Protein AF-A0A7V1I480-F1 (afdb_monomer_lite)

Structure (mmCIF, N/CA/C/O backbone):
data_AF-A0A7V1I480-F1
#
_entry.id   AF-A0A7V1I480-F1
#
loop_
_atom_site.group_PDB
_atom_site.id
_atom_site.type_symbol
_atom_site.label_atom_id
_atom_site.label_alt_id
_atom_site.label_comp_id
_atom_site.label_asym_id
_atom_site.label_entity_id
_atom_site.label_seq_id
_atom_site.pdbx_PDB_ins_code
_atom_site.Cartn_x
_atom_site.Cartn_y
_atom_site.Cartn_z
_atom_site.occupancy
_atom_site.B_iso_or_equiv
_atom_site.auth_seq_id
_atom_site.auth_comp_id
_atom_site.auth_asym_id
_atom_site.auth_atom_id
_atom_site.pdbx_PDB_model_num
ATOM 1 N N . MET A 1 1 ? -5.844 13.264 -2.540 1.00 69.44 1 MET A N 1
ATOM 2 C CA . MET A 1 1 ? -4.377 13.495 -2.643 1.00 69.44 1 MET A CA 1
ATOM 3 C C . MET A 1 1 ? -3.565 12.202 -2.578 1.00 69.44 1 MET A C 1
ATOM 5 O O . MET A 1 1 ? -2.683 12.022 -3.406 1.00 69.44 1 MET A O 1
ATOM 9 N N . ILE A 1 2 ? -3.905 11.280 -1.673 1.00 78.19 2 ILE A N 1
ATOM 10 C CA . ILE A 1 2 ? -3.193 10.004 -1.460 1.00 78.19 2 ILE A CA 1
ATOM 11 C C . ILE A 1 2 ? -3.041 9.162 -2.743 1.00 78.19 2 ILE A C 1
ATOM 13 O O . ILE A 1 2 ? -1.945 8.704 -3.033 1.00 78.19 2 ILE A O 1
ATOM 17 N N . SER A 1 3 ? -4.092 9.052 -3.566 1.00 80.62 3 SER A N 1
ATOM 18 C CA . SER A 1 3 ? -4.059 8.248 -4.802 1.00 80.62 3 SER A CA 1
ATOM 19 C C . SER A 1 3 ? -3.019 8.727 -5.839 1.00 80.62 3 SER A C 1
ATOM 21 O O . SER A 1 3 ? -2.361 7.920 -6.497 1.00 80.62 3 SER A O 1
ATOM 23 N N . LYS A 1 4 ? -2.793 10.047 -5.937 1.00 86.62 4 LYS A N 1
ATOM 24 C CA . LYS A 1 4 ? -1.778 10.620 -6.841 1.00 86.62 4 LYS A CA 1
ATOM 25 C C . LYS A 1 4 ? -0.362 10.286 -6.372 1.00 86.62 4 LYS A C 1
ATOM 27 O O . LYS A 1 4 ? 0.493 9.974 -7.191 1.00 86.62 4 LYS A O 1
ATOM 32 N N . LEU A 1 5 ? -0.135 10.321 -5.058 1.00 89.69 5 LEU A N 1
ATOM 33 C CA . LEU A 1 5 ? 1.148 9.952 -4.466 1.00 89.69 5 LEU A CA 1
ATOM 34 C C . LEU A 1 5 ? 1.450 8.469 -4.703 1.00 89.69 5 LEU A C 1
ATOM 36 O O . LEU A 1 5 ? 2.534 8.140 -5.175 1.00 89.69 5 LEU A O 1
ATOM 40 N N . THR A 1 6 ? 0.475 7.584 -4.469 1.00 88.56 6 THR A N 1
ATOM 41 C CA . THR A 1 6 ? 0.646 6.147 -4.739 1.00 88.56 6 THR A CA 1
ATOM 42 C C . THR A 1 6 ? 0.926 5.860 -6.210 1.00 88.56 6 THR A C 1
ATOM 44 O O . THR A 1 6 ? 1.750 4.998 -6.502 1.00 88.56 6 THR A O 1
ATOM 47 N N . LEU A 1 7 ? 0.315 6.603 -7.140 1.00 90.44 7 LEU A N 1
ATOM 48 C CA . LEU A 1 7 ? 0.597 6.458 -8.569 1.00 90.44 7 LEU A CA 1
ATOM 49 C C . LEU A 1 7 ? 2.048 6.834 -8.910 1.00 90.44 7 LEU A C 1
ATOM 51 O O . LEU A 1 7 ? 2.720 6.087 -9.617 1.00 90.44 7 LEU A O 1
ATOM 55 N N . ILE A 1 8 ? 2.550 7.955 -8.380 1.00 92.19 8 ILE A N 1
ATOM 56 C CA . ILE A 1 8 ? 3.944 8.383 -8.588 1.00 92.19 8 ILE A CA 1
ATOM 57 C C . ILE A 1 8 ? 4.915 7.335 -8.028 1.00 92.19 8 ILE A C 1
ATOM 59 O O . ILE A 1 8 ? 5.878 6.968 -8.702 1.00 92.19 8 ILE A O 1
ATOM 63 N N . CYS A 1 9 ? 4.637 6.802 -6.834 1.00 93.06 9 CYS A N 1
ATOM 64 C CA . CYS A 1 9 ? 5.444 5.738 -6.240 1.00 93.06 9 CYS A CA 1
ATOM 65 C C . CYS A 1 9 ? 5.450 4.467 -7.099 1.00 93.06 9 CYS A C 1
ATOM 67 O O . CYS A 1 9 ? 6.516 3.905 -7.330 1.00 93.06 9 CYS A O 1
ATOM 69 N N . LEU A 1 10 ? 4.292 4.030 -7.605 1.00 90.38 10 LEU A N 1
ATOM 70 C CA . LEU A 1 10 ? 4.185 2.846 -8.465 1.00 90.38 10 LEU A CA 1
ATOM 71 C C . LEU A 1 10 ? 4.974 2.996 -9.766 1.00 90.38 10 LEU A C 1
ATOM 73 O O . LEU A 1 10 ? 5.674 2.072 -10.169 1.00 90.38 10 LEU A O 1
ATOM 77 N N . ILE A 1 11 ? 4.903 4.169 -10.394 1.00 91.81 11 ILE A N 1
ATOM 78 C CA . ILE A 1 11 ? 5.672 4.467 -11.606 1.00 91.81 11 ILE A CA 1
ATOM 79 C C . ILE A 1 11 ? 7.177 4.437 -11.296 1.00 91.81 11 ILE A C 1
ATOM 81 O O . ILE A 1 11 ? 7.934 3.791 -12.017 1.00 91.81 11 ILE A O 1
ATOM 85 N N . GLY A 1 12 ? 7.611 5.063 -10.195 1.00 92.94 12 GLY A N 1
ATOM 86 C CA . GLY A 1 12 ? 9.011 5.035 -9.756 1.00 92.94 12 GLY A CA 1
ATOM 87 C C . GLY A 1 12 ? 9.520 3.620 -9.464 1.00 92.94 12 GLY A C 1
ATOM 88 O O . GLY A 1 12 ? 10.594 3.241 -9.928 1.00 92.94 12 GLY A O 1
ATOM 89 N N . LEU A 1 13 ? 8.722 2.802 -8.772 1.00 90.94 13 LEU A N 1
ATOM 90 C CA . LEU A 1 13 ? 9.036 1.394 -8.509 1.00 90.94 13 LEU A CA 1
ATOM 91 C C . LEU A 1 13 ? 9.078 0.556 -9.791 1.00 90.94 13 LEU A C 1
ATOM 93 O O . LEU A 1 13 ? 9.876 -0.374 -9.871 1.00 90.94 13 LEU A O 1
ATOM 97 N N . GLY A 1 14 ? 8.273 0.892 -10.801 1.00 90.88 14 GLY A N 1
ATOM 98 C CA . GLY A 1 14 ? 8.339 0.265 -12.123 1.00 90.88 14 GLY A CA 1
ATOM 99 C C . GLY A 1 14 ? 9.651 0.538 -12.851 1.00 90.88 14 GLY A C 1
ATOM 100 O O . GLY A 1 14 ? 10.169 -0.360 -13.508 1.00 90.88 14 GLY A O 1
ATOM 101 N N . PHE A 1 15 ? 10.218 1.738 -12.698 1.00 90.50 15 PHE A N 1
ATOM 102 C CA . PHE A 1 15 ? 11.525 2.075 -13.271 1.00 90.50 15 PHE A CA 1
ATOM 103 C C . PHE A 1 15 ? 12.708 1.517 -12.469 1.00 90.50 15 PHE A C 1
ATOM 105 O O . PHE A 1 15 ? 13.717 1.149 -13.062 1.00 90.50 15 PHE A O 1
ATOM 112 N N . MET A 1 16 ? 12.611 1.474 -11.136 1.00 89.88 16 MET A N 1
ATOM 113 C CA . MET A 1 16 ? 13.714 1.048 -10.258 1.00 89.88 16 MET A CA 1
ATOM 114 C C . MET A 1 16 ? 13.718 -0.453 -9.946 1.00 89.88 16 MET A C 1
ATOM 116 O O . MET A 1 16 ? 14.735 -0.981 -9.505 1.00 89.88 16 MET A O 1
ATOM 120 N N . GLY A 1 17 ? 12.585 -1.130 -10.113 1.00 85.88 17 GLY A N 1
ATOM 121 C CA . GLY A 1 17 ? 12.391 -2.513 -9.698 1.00 85.88 17 GLY A CA 1
ATOM 122 C C . GLY A 1 17 ? 11.724 -3.353 -10.778 1.00 85.88 17 GLY A C 1
ATOM 123 O O . GLY A 1 17 ? 12.195 -3.457 -11.905 1.00 85.88 17 GLY A O 1
ATOM 124 N N . TRP A 1 18 ? 10.633 -4.019 -10.411 1.00 87.50 18 TRP A N 1
ATOM 125 C CA . TRP A 1 18 ? 9.939 -4.955 -11.287 1.00 87.50 18 TRP A CA 1
ATOM 126 C C . TRP A 1 18 ? 8.946 -4.247 -12.215 1.00 87.50 18 TRP A C 1
ATOM 128 O O . TRP A 1 18 ? 8.032 -3.565 -11.757 1.00 87.50 18 TRP A O 1
ATOM 138 N N . TYR A 1 19 ? 9.036 -4.496 -13.523 1.00 87.31 19 TYR A N 1
ATOM 139 C CA . TYR A 1 19 ? 8.113 -3.926 -14.516 1.00 87.31 19 TYR A CA 1
ATOM 140 C C . TYR A 1 19 ? 6.622 -4.206 -14.237 1.00 87.31 19 TYR A C 1
ATOM 142 O O . TYR A 1 19 ? 5.763 -3.457 -14.702 1.00 87.31 19 TYR A O 1
ATOM 150 N N . GLY A 1 20 ? 6.290 -5.226 -13.435 1.00 88.38 20 GLY A N 1
ATOM 151 C CA . GLY A 1 20 ? 4.917 -5.485 -12.987 1.00 88.38 20 GLY A CA 1
ATOM 152 C C . GLY A 1 20 ? 4.266 -4.309 -12.246 1.00 88.38 20 GLY A C 1
ATOM 153 O O . GLY A 1 20 ? 3.044 -4.176 -12.278 1.00 88.38 20 GLY A O 1
ATOM 154 N N . TRP A 1 21 ? 5.042 -3.392 -11.657 1.00 90.31 21 TRP A N 1
ATOM 155 C CA . TRP A 1 21 ? 4.507 -2.180 -11.023 1.00 90.31 21 TRP A CA 1
ATOM 156 C C . TRP A 1 21 ? 3.758 -1.254 -11.995 1.00 90.31 21 TRP A C 1
ATOM 158 O O . TRP A 1 21 ? 2.803 -0.591 -11.585 1.00 90.31 21 TRP A O 1
ATOM 168 N N . PHE A 1 22 ? 4.099 -1.264 -13.289 1.00 90.62 22 PHE A N 1
ATOM 169 C CA . PHE A 1 22 ? 3.357 -0.504 -14.300 1.00 90.62 22 PHE A CA 1
ATOM 170 C C . PHE A 1 22 ? 1.937 -1.040 -14.515 1.00 90.62 22 PHE A C 1
ATOM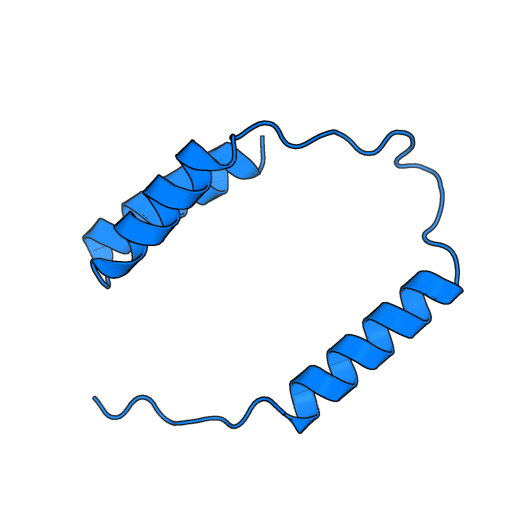 172 O O . PHE A 1 22 ? 1.019 -0.250 -14.726 1.00 90.62 22 PHE A O 1
ATOM 179 N N . VAL A 1 23 ? 1.726 -2.356 -14.398 1.00 93.69 23 VAL A N 1
ATOM 180 C CA . VAL A 1 23 ? 0.386 -2.965 -14.499 1.00 93.69 23 VAL A CA 1
ATOM 181 C C . VAL A 1 23 ? -0.519 -2.415 -13.399 1.00 93.69 23 VAL A C 1
ATOM 183 O O . VAL A 1 23 ? -1.643 -1.986 -13.658 1.00 93.69 23 VAL A O 1
ATOM 186 N N . TRP A 1 24 ? 0.001 -2.347 -12.174 1.00 90.88 24 TRP A N 1
ATOM 187 C CA . TRP A 1 24 ? -0.712 -1.782 -11.033 1.00 90.88 24 TRP A CA 1
ATOM 188 C C . TRP A 1 24 ? -0.953 -0.275 -11.177 1.00 90.88 24 TRP A C 1
ATOM 190 O O . TRP A 1 24 ? -2.034 0.196 -10.832 1.00 90.88 24 TRP A O 1
ATOM 200 N N . ALA A 1 25 ? 0.003 0.477 -11.735 1.00 91.75 25 ALA A N 1
ATOM 201 C CA . ALA A 1 25 ? -0.172 1.901 -12.031 1.00 91.75 25 ALA A CA 1
ATOM 202 C C . ALA A 1 25 ? -1.325 2.143 -13.024 1.00 91.75 25 ALA A C 1
ATOM 204 O O . ALA A 1 25 ? -2.174 3.004 -12.786 1.00 91.75 25 ALA A O 1
ATOM 205 N N . VAL A 1 26 ? -1.395 1.351 -14.100 1.00 93.75 26 VAL A N 1
ATOM 206 C CA . VAL A 1 26 ? -2.478 1.420 -15.096 1.00 93.75 26 VAL A CA 1
ATOM 207 C C . VAL A 1 26 ? -3.828 1.066 -14.472 1.00 93.75 26 VAL A C 1
ATOM 209 O O . VAL A 1 26 ? -4.805 1.785 -14.685 1.00 93.75 26 VAL A O 1
ATOM 212 N N . LEU A 1 27 ? -3.887 0.011 -13.654 1.00 91.62 27 LEU A N 1
ATOM 213 C CA . LEU A 1 27 ? -5.107 -0.365 -12.932 1.00 91.62 27 LEU A CA 1
ATOM 214 C C . LEU A 1 27 ? -5.609 0.761 -12.018 1.00 91.62 27 LEU A C 1
ATOM 216 O O . LEU A 1 27 ? -6.809 1.021 -11.975 1.00 91.62 27 LEU A O 1
ATOM 220 N N . LEU A 1 28 ? -4.705 1.459 -11.326 1.00 89.56 28 LEU A N 1
ATOM 221 C CA . LEU A 1 28 ? -5.053 2.586 -10.455 1.00 89.56 28 LEU A CA 1
ATOM 222 C C . LEU A 1 28 ? -5.637 3.770 -11.234 1.00 89.56 28 LEU A C 1
ATOM 224 O O . LEU A 1 28 ? -6.583 4.407 -10.773 1.00 89.56 28 LEU A O 1
ATOM 228 N N . ILE A 1 29 ? -5.102 4.049 -12.425 1.00 89.19 29 ILE A N 1
ATOM 229 C CA . ILE A 1 29 ? -5.655 5.071 -13.323 1.00 89.19 29 ILE A CA 1
ATOM 230 C C . ILE A 1 29 ? -7.061 4.663 -13.779 1.00 89.19 29 ILE A C 1
ATOM 232 O O . ILE A 1 29 ? -7.964 5.499 -13.772 1.00 89.19 29 ILE A O 1
ATOM 236 N N . PHE A 1 30 ? -7.259 3.386 -14.121 1.00 91.88 30 PHE A N 1
ATOM 237 C CA . PHE A 1 30 ? -8.549 2.864 -14.576 1.00 91.88 30 PHE A CA 1
ATOM 238 C C . PHE A 1 30 ? -9.629 2.884 -13.482 1.00 91.88 30 PHE A C 1
ATOM 240 O O . PHE A 1 30 ? -10.767 3.253 -13.756 1.00 91.88 30 PHE A O 1
ATOM 247 N N . LEU A 1 31 ? -9.281 2.542 -12.236 1.00 88.06 31 LEU A N 1
ATOM 248 C CA . LEU A 1 31 ? -10.204 2.597 -11.090 1.00 88.06 31 LEU A CA 1
ATOM 249 C C . LEU A 1 31 ? -10.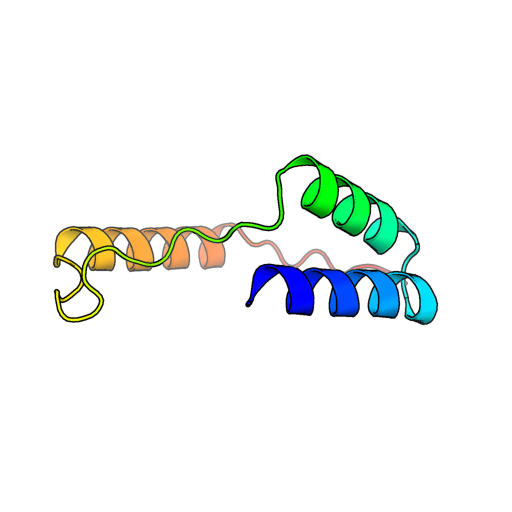563 4.030 -10.659 1.00 88.06 31 LEU A C 1
ATOM 251 O O . LEU A 1 31 ? -11.544 4.231 -9.944 1.00 88.06 31 LEU A O 1
ATOM 255 N N . GLY A 1 32 ? -9.787 5.019 -11.103 1.00 84.38 32 GLY A N 1
ATOM 256 C CA . GLY A 1 32 ? -9.968 6.421 -10.765 1.00 84.38 32 GLY A CA 1
ATOM 257 C 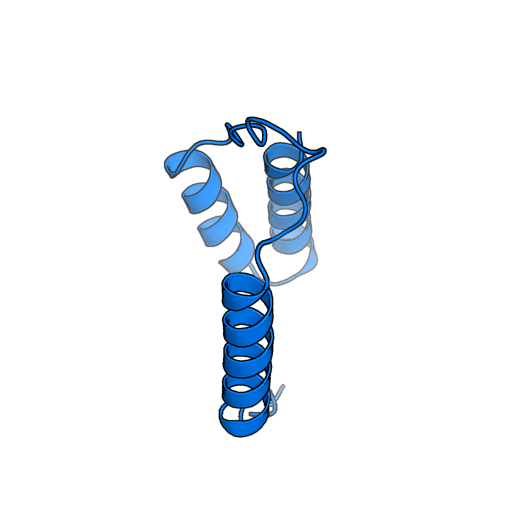C . GLY A 1 32 ? -9.144 6.858 -9.553 1.00 84.38 32 GLY A C 1
ATOM 258 O O . GLY A 1 32 ? -8.971 6.147 -8.566 1.00 84.38 32 GLY A O 1
ATOM 259 N N . LEU A 1 33 ? -8.642 8.094 -9.621 1.00 79.38 33 LEU A N 1
ATOM 260 C CA . LEU A 1 33 ? -7.756 8.676 -8.603 1.00 79.38 33 LEU A CA 1
ATOM 261 C C . LEU A 1 33 ? -8.502 9.512 -7.547 1.00 79.38 33 LEU A C 1
ATOM 263 O O . LEU A 1 33 ? -7.880 10.194 -6.722 1.00 79.38 33 LEU A O 1
ATOM 267 N N . HIS A 1 34 ? -9.835 9.516 -7.595 1.00 77.88 34 HIS A N 1
ATOM 268 C CA . HIS A 1 34 ? -10.660 10.274 -6.666 1.00 77.88 34 HIS A CA 1
ATOM 269 C C . HIS A 1 34 ? -10.843 9.465 -5.383 1.00 77.88 34 HIS A C 1
ATOM 271 O O . HIS A 1 34 ? -11.605 8.506 -5.343 1.00 77.88 34 HIS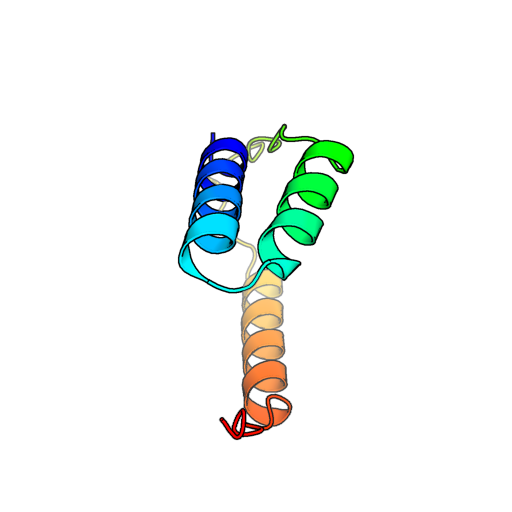 A O 1
ATOM 277 N N . HIS A 1 35 ? -10.128 9.854 -4.329 1.00 72.75 35 HIS A N 1
ATOM 278 C CA . HIS A 1 35 ? -10.368 9.304 -3.002 1.00 72.75 35 HIS A CA 1
ATOM 279 C C . HIS A 1 35 ? -11.542 10.071 -2.385 1.00 72.75 35 HIS A C 1
ATOM 281 O O . HIS A 1 35 ? -11.365 11.262 -2.121 1.00 72.75 35 HIS A O 1
ATOM 287 N N . PRO A 1 36 ? -12.709 9.443 -2.153 1.00 70.94 36 PRO A N 1
ATOM 288 C CA . PRO A 1 36 ? -13.790 10.101 -1.434 1.00 70.94 36 PRO A CA 1
ATOM 289 C C . PRO A 1 36 ? -13.305 10.419 -0.020 1.00 70.94 36 PRO A C 1
ATOM 291 O O . PRO A 1 36 ? -12.722 9.563 0.655 1.00 70.94 36 PRO A O 1
ATOM 294 N N . GLU A 1 37 ? -13.470 11.668 0.394 1.00 70.81 37 GLU A N 1
ATOM 295 C CA . GLU A 1 37 ? -13.098 12.098 1.736 1.00 70.81 37 GLU A CA 1
ATOM 296 C C . GLU A 1 37 ? -14.073 11.487 2.756 1.00 70.81 37 GLU A C 1
ATOM 298 O O . GLU A 1 37 ? -15.266 11.349 2.461 1.00 70.81 37 GLU A O 1
ATOM 303 N N . PRO A 1 38 ? -13.600 11.065 3.944 1.00 75.00 38 PRO A N 1
ATOM 304 C CA . PRO A 1 38 ? -14.492 10.612 5.004 1.00 75.00 38 PRO A CA 1
ATOM 305 C C . PRO A 1 38 ? -15.516 11.702 5.346 1.00 75.00 38 PRO A C 1
ATOM 307 O O . PRO A 1 38 ? -15.134 12.832 5.627 1.00 75.00 38 PRO A O 1
ATOM 310 N N . ILE A 1 39 ? -16.806 11.346 5.345 1.00 72.50 39 ILE A N 1
ATOM 311 C CA . ILE A 1 39 ? -17.931 12.277 5.569 1.00 72.50 39 ILE A CA 1
ATOM 312 C C . ILE A 1 39 ? -17.819 12.997 6.920 1.00 72.50 39 ILE A C 1
ATOM 314 O O . ILE A 1 39 ? -18.179 14.164 7.024 1.00 72.50 39 ILE A O 1
ATOM 318 N N . ASP A 1 40 ? -17.303 12.313 7.942 1.00 77.88 40 ASP A N 1
ATOM 319 C CA . ASP A 1 40 ? -16.995 12.923 9.230 1.00 77.88 40 ASP A CA 1
ATOM 320 C C . ASP A 1 40 ? -15.744 12.266 9.844 1.00 77.88 40 ASP A C 1
ATOM 322 O O . ASP A 1 40 ? -15.810 11.128 10.324 1.00 77.88 40 ASP A O 1
ATOM 326 N N . PRO A 1 41 ? -14.582 12.940 9.812 1.00 71.81 41 PRO A N 1
ATOM 327 C CA . PRO A 1 41 ? -13.347 12.425 10.394 1.00 71.81 41 PRO A CA 1
ATOM 328 C C . PRO A 1 41 ? -13.336 12.455 11.931 1.00 71.81 41 PRO A C 1
ATOM 330 O O . PRO A 1 41 ? -12.416 11.899 12.531 1.00 71.81 41 PRO A O 1
ATOM 333 N N . THR A 1 42 ? -14.322 13.085 12.581 1.00 75.75 42 THR A N 1
ATOM 334 C CA . THR A 1 42 ? -14.390 13.190 14.049 1.00 75.75 42 THR A CA 1
ATOM 335 C C . THR A 1 42 ? -15.116 12.016 14.703 1.00 75.75 42 THR A C 1
ATOM 337 O O . THR A 1 42 ? -14.926 11.765 15.897 1.00 75.75 42 THR A O 1
ATOM 340 N N . LEU A 1 43 ? -15.904 11.248 13.939 1.00 78.06 43 LEU A N 1
ATOM 341 C CA . LEU A 1 43 ? -16.568 10.062 14.468 1.00 78.06 43 LEU A CA 1
ATOM 342 C C . LEU A 1 43 ? -15.552 8.941 14.743 1.00 78.06 43 LEU A C 1
ATOM 344 O O . LEU A 1 43 ? -14.878 8.469 13.822 1.00 78.06 43 LEU A O 1
ATOM 348 N N . PRO A 1 44 ? -15.477 8.431 15.987 1.00 77.12 44 PRO A N 1
ATOM 349 C CA . PRO A 1 44 ? -14.608 7.309 16.294 1.00 77.12 44 PRO A CA 1
ATOM 350 C C . PRO A 1 44 ? -15.074 6.052 15.550 1.00 77.12 44 PRO A C 1
ATOM 352 O O . PRO A 1 44 ? -16.272 5.779 15.425 1.00 77.12 44 PRO A O 1
ATOM 355 N N . LEU A 1 45 ? -14.119 5.236 15.091 1.00 78.62 45 LEU A N 1
ATOM 356 C CA . LEU A 1 45 ? -14.425 3.924 14.523 1.00 78.62 45 LEU A CA 1
ATOM 357 C C . LEU A 1 45 ? -15.226 3.099 15.541 1.00 78.62 45 LEU A C 1
ATOM 359 O O . LEU A 1 45 ? -14.761 2.817 16.645 1.00 78.62 45 LEU A O 1
ATOM 363 N N . GLY A 1 46 ? -16.433 2.674 15.158 1.00 83.81 46 GLY A N 1
ATOM 364 C CA . GLY A 1 46 ? -17.270 1.839 16.016 1.00 83.81 46 GLY A CA 1
ATOM 365 C C . GLY A 1 46 ? -16.539 0.566 16.463 1.00 83.81 46 GLY A C 1
ATOM 366 O O . GLY A 1 46 ? -15.852 -0.079 15.668 1.00 83.81 46 GLY A O 1
ATOM 367 N N . LYS A 1 47 ? -16.728 0.161 17.727 1.00 84.31 47 LYS A N 1
ATOM 368 C CA . LYS A 1 47 ? -16.033 -0.983 18.360 1.00 84.31 47 LYS A CA 1
ATOM 369 C C . LYS A 1 47 ? -16.114 -2.288 17.547 1.00 84.31 47 LYS A C 1
ATOM 371 O O . LYS A 1 47 ? -15.197 -3.099 17.604 1.00 84.31 47 LYS A O 1
ATOM 376 N N . GLY A 1 48 ? -17.185 -2.493 16.773 1.00 88.00 48 GLY A N 1
ATOM 377 C CA . GLY A 1 48 ? -17.323 -3.643 15.870 1.00 88.00 48 GLY A CA 1
ATOM 378 C C . GLY A 1 48 ? -16.311 -3.647 14.717 1.00 88.00 48 GLY A C 1
ATOM 379 O O . GLY A 1 48 ? -15.730 -4.687 14.423 1.00 88.00 48 GLY A O 1
ATOM 380 N N . ARG A 1 49 ? -16.026 -2.483 14.118 1.00 87.44 49 ARG A N 1
ATOM 381 C CA . ARG A 1 49 ? -15.038 -2.350 13.031 1.00 87.44 49 ARG A CA 1
ATOM 382 C C . ARG A 1 49 ? -13.620 -2.611 13.532 1.00 87.44 49 ARG A C 1
ATOM 384 O O . ARG A 1 49 ? -12.841 -3.257 12.843 1.00 87.44 49 ARG A O 1
ATOM 391 N N . VAL A 1 50 ? -13.321 -2.184 14.759 1.00 89.31 50 VAL A N 1
ATOM 392 C CA . VAL A 1 50 ? -12.036 -2.465 15.415 1.00 89.31 50 VAL A CA 1
ATOM 393 C C . VAL A 1 50 ? -11.845 -3.971 15.618 1.00 89.31 50 VAL A C 1
ATOM 395 O O . VAL A 1 50 ? -10.799 -4.505 15.264 1.00 89.31 50 VAL A O 1
ATOM 398 N N . LYS A 1 51 ? -12.871 -4.682 16.107 1.00 93.31 51 LYS A N 1
ATOM 399 C CA . LYS A 1 51 ? -12.819 -6.147 16.263 1.00 93.31 51 LYS A CA 1
ATOM 400 C C . LYS A 1 51 ? -12.596 -6.867 14.932 1.00 93.31 51 LYS A C 1
ATOM 402 O O . LYS A 1 51 ? -11.791 -7.790 14.880 1.00 93.31 51 LYS A O 1
ATOM 407 N N . LEU A 1 52 ? -13.270 -6.430 13.866 1.00 93.62 52 LEU A N 1
ATOM 408 C CA . LEU A 1 52 ? -13.066 -6.982 12.522 1.00 93.62 52 LEU A CA 1
ATOM 409 C C . LEU A 1 52 ? -11.640 -6.741 12.015 1.00 93.62 52 LEU A C 1
ATOM 411 O O . LEU A 1 52 ? -11.039 -7.655 11.462 1.00 93.62 52 LEU A O 1
ATOM 415 N N . GLY A 1 53 ? -11.077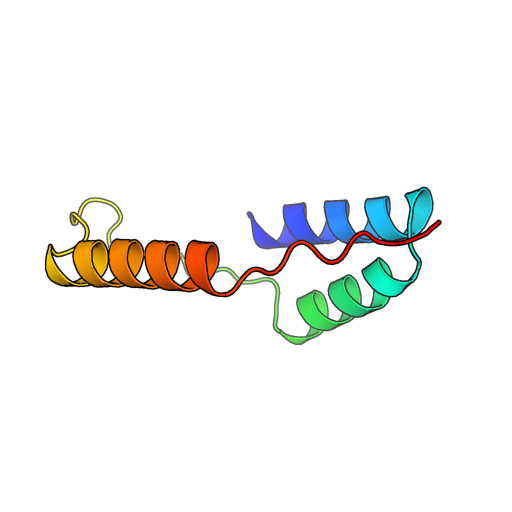 -5.552 12.250 1.00 92.50 53 GLY A N 1
ATOM 416 C CA . GLY A 1 53 ? -9.685 -5.252 11.906 1.00 92.50 53 GLY A CA 1
ATOM 417 C C . GLY A 1 53 ? -8.689 -6.154 12.641 1.00 92.50 53 GLY A C 1
ATOM 418 O O . GLY A 1 53 ? -7.775 -6.691 12.021 1.00 92.50 53 GLY A O 1
ATOM 419 N N . ILE A 1 54 ? -8.906 -6.392 13.938 1.00 94.75 54 ILE A N 1
ATOM 420 C CA . ILE A 1 54 ? -8.078 -7.313 14.735 1.00 94.75 54 ILE A CA 1
ATOM 421 C C . ILE A 1 54 ? -8.206 -8.752 14.217 1.00 94.75 54 ILE A C 1
ATOM 423 O O . ILE A 1 54 ? -7.200 -9.445 14.079 1.00 94.75 54 ILE A O 1
ATOM 427 N N . LEU A 1 55 ? -9.420 -9.201 13.887 1.00 95.69 55 LEU A N 1
ATOM 428 C CA . LEU A 1 55 ? -9.645 -10.531 13.318 1.00 95.69 55 LEU A CA 1
ATOM 429 C C . LEU A 1 55 ? -8.936 -10.695 11.967 1.00 95.69 55 LEU A C 1
ATOM 431 O O . LEU A 1 55 ? -8.276 -11.705 11.743 1.00 95.69 55 LEU A O 1
ATOM 435 N N . ALA A 1 56 ? -9.032 -9.697 11.087 1.00 94.19 56 ALA A N 1
ATOM 436 C CA . ALA A 1 56 ? -8.346 -9.705 9.799 1.00 94.19 56 ALA A CA 1
ATOM 437 C C . ALA A 1 56 ? -6.819 -9.760 9.968 1.00 94.19 56 ALA A C 1
ATOM 439 O O . ALA A 1 56 ? -6.159 -10.532 9.275 1.00 94.19 56 ALA A O 1
ATOM 440 N N . LEU A 1 57 ? -6.264 -9.007 10.927 1.00 93.00 57 LEU A N 1
ATOM 441 C CA . LEU A 1 57 ? -4.839 -9.058 11.262 1.00 93.00 57 LEU A CA 1
ATOM 442 C C . LEU A 1 57 ? -4.425 -10.457 11.738 1.00 93.00 57 LEU A C 1
ATOM 444 O O . LEU A 1 57 ? -3.393 -10.973 11.318 1.00 93.00 57 LEU A O 1
ATOM 448 N N . PHE A 1 58 ? -5.244 -11.088 12.579 1.00 95.44 58 PHE A N 1
ATOM 449 C CA . PHE A 1 58 ? -4.984 -12.437 13.072 1.00 95.44 58 PHE A CA 1
ATOM 450 C C . PHE A 1 58 ? -4.990 -13.471 11.938 1.00 95.44 58 PHE A C 1
ATOM 452 O O . PHE A 1 58 ? -4.064 -14.272 11.831 1.00 95.44 58 PHE A O 1
ATOM 459 N N . ILE A 1 59 ? -5.985 -13.410 11.046 1.00 93.81 59 ILE A N 1
ATOM 460 C CA . ILE A 1 59 ? -6.055 -14.272 9.857 1.00 93.81 59 ILE A CA 1
ATOM 461 C C . ILE A 1 59 ? -4.826 -14.060 8.974 1.00 93.81 59 ILE A C 1
ATOM 463 O O . ILE A 1 59 ? -4.217 -15.038 8.547 1.00 93.81 59 ILE A O 1
ATOM 467 N N . PHE A 1 60 ? -4.436 -12.809 8.723 1.00 90.75 60 PHE A N 1
ATOM 468 C CA . PHE A 1 60 ? -3.249 -12.498 7.935 1.00 90.75 60 PHE A CA 1
ATOM 469 C C . PHE A 1 60 ? -2.002 -13.141 8.544 1.00 90.75 60 PHE A C 1
ATOM 471 O O . PHE A 1 60 ? -1.318 -13.878 7.852 1.00 90.75 60 PHE A O 1
ATOM 478 N N . ILE A 1 61 ? -1.747 -12.966 9.842 1.00 90.69 61 ILE A N 1
ATOM 479 C CA . ILE A 1 61 ? -0.570 -13.557 10.502 1.00 90.69 61 ILE A CA 1
ATOM 480 C C . ILE A 1 61 ? -0.568 -15.088 10.398 1.00 90.69 61 ILE A C 1
ATOM 482 O O . ILE A 1 61 ? 0.482 -15.686 10.180 1.00 90.69 61 ILE A O 1
ATOM 486 N N . LEU A 1 62 ? -1.732 -15.727 10.543 1.00 89.38 62 LEU A N 1
ATOM 487 C CA . LEU A 1 62 ? -1.840 -17.186 10.481 1.00 89.38 62 LEU A CA 1
ATOM 488 C C . LEU A 1 62 ? -1.709 -17.752 9.065 1.00 89.38 62 LEU A C 1
ATOM 490 O O . LEU A 1 62 ? -1.250 -18.879 8.899 1.00 89.38 62 LEU A O 1
ATOM 494 N N . THR A 1 63 ? -2.159 -17.010 8.056 1.00 88.19 63 THR A N 1
ATOM 495 C CA . THR A 1 63 ? -2.243 -17.501 6.670 1.00 88.19 63 THR A CA 1
ATOM 496 C C . THR A 1 63 ? -1.117 -16.994 5.784 1.00 88.19 63 THR A C 1
ATOM 498 O O . THR A 1 63 ? -0.856 -17.581 4.733 1.00 88.19 63 THR A O 1
ATOM 501 N N . PHE A 1 64 ? -0.428 -15.929 6.190 1.00 83.00 64 PHE A N 1
ATOM 502 C CA . PHE A 1 64 ? 0.698 -15.381 5.457 1.00 83.00 64 PHE A CA 1
ATOM 503 C C . PHE A 1 64 ? 1.911 -16.296 5.628 1.00 83.00 64 PHE A C 1
ATOM 505 O O . PHE A 1 64 ? 2.730 -16.145 6.533 1.00 83.00 64 PHE A O 1
ATOM 512 N N . ILE A 1 65 ? 2.005 -17.285 4.743 1.00 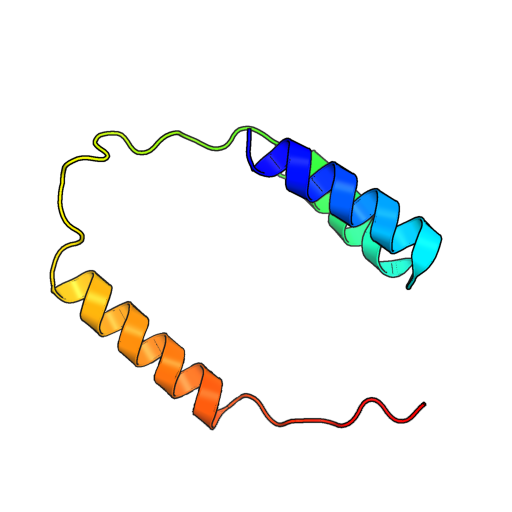73.00 65 ILE A N 1
ATOM 513 C CA . ILE A 1 65 ? 3.158 -18.170 4.638 1.00 73.00 65 ILE A CA 1
ATOM 514 C C . ILE A 1 65 ? 4.314 -17.342 4.065 1.00 73.00 65 ILE A C 1
ATOM 516 O O . ILE A 1 65 ? 4.184 -16.826 2.950 1.00 73.00 65 ILE A O 1
ATOM 520 N N . PRO A 1 66 ? 5.453 -17.217 4.769 1.00 64.94 66 PRO A N 1
ATOM 521 C CA . PRO A 1 66 ? 6.631 -16.577 4.213 1.00 64.94 66 PRO A CA 1
ATOM 522 C C . PRO A 1 66 ? 7.221 -17.521 3.164 1.00 64.94 66 PRO A C 1
ATOM 524 O O . PRO A 1 66 ? 8.078 -18.350 3.461 1.00 64.94 66 PRO A O 1
ATOM 527 N N . VAL A 1 67 ? 6.730 -17.446 1.928 1.00 63.06 67 VAL A N 1
ATOM 528 C CA . VAL A 1 67 ? 7.407 -18.081 0.798 1.00 63.06 67 VAL A CA 1
ATOM 529 C C . VAL A 1 67 ? 8.637 -17.225 0.513 1.00 63.06 67 VAL A C 1
ATOM 531 O O . VAL A 1 67 ? 8.486 -16.053 0.158 1.00 63.06 67 VAL A O 1
ATOM 534 N N . PRO A 1 68 ? 9.858 -17.754 0.687 1.00 66.56 68 PRO A N 1
ATOM 535 C CA . PRO A 1 68 ? 11.035 -17.005 0.312 1.00 66.56 68 PRO A CA 1
ATOM 536 C C . PRO A 1 68 ? 11.003 -16.877 -1.207 1.00 66.56 68 PRO A C 1
ATOM 538 O O . PRO A 1 68 ? 10.988 -17.883 -1.920 1.00 66.56 68 PRO A O 1
ATOM 541 N N . PHE A 1 69 ? 10.987 -15.643 -1.707 1.00 59.59 69 PHE A N 1
ATOM 542 C CA . PHE A 1 69 ? 11.375 -15.386 -3.085 1.00 59.59 69 PHE A CA 1
ATOM 543 C C . PHE A 1 69 ? 12.815 -15.886 -3.220 1.00 59.59 69 PHE A C 1
ATOM 545 O O . PHE A 1 69 ? 13.751 -15.250 -2.735 1.00 59.59 69 PHE A O 1
ATOM 552 N N . LYS A 1 70 ? 12.982 -17.091 -3.774 1.00 61.12 70 LYS A N 1
ATOM 553 C CA . LYS A 1 70 ? 14.298 -17.560 -4.193 1.00 61.12 70 LYS A CA 1
ATOM 554 C C . LYS A 1 70 ? 14.716 -16.663 -5.355 1.00 61.12 70 LYS A C 1
ATOM 556 O O . LYS A 1 70 ? 13.947 -16.505 -6.300 1.00 61.12 70 LYS A O 1
ATOM 561 N N . ILE A 1 71 ? 15.876 -16.037 -5.168 1.00 59.97 71 ILE A N 1
ATOM 562 C CA . ILE A 1 71 ? 16.590 -15.198 -6.136 1.00 59.97 71 ILE A CA 1
ATOM 563 C C . ILE A 1 71 ? 16.778 -15.968 -7.441 1.00 59.97 71 ILE A C 1
ATOM 565 O O . ILE A 1 71 ? 17.110 -17.174 -7.348 1.00 59.97 71 ILE A O 1
#

Sequence (71 aa):
MISKLTLICLIGLGFMGWYGWFVWAVLLIFLGLHHPEPIDPTLPLGKGRVKLGILALFIFILTFIPVPFKI

Foldseek 3Di:
DVLVVVLVVLVVCCVVHPVVSVVVSVVSVVVPSDDDDDPDPPDDDPPVVVVVVVVVVVCCVVVVDPPDPDD

Organism: Desulfofervidus auxilii (NCBI:txid1621989)

pLDDT: mean 84.35, std 9.65, range [59.59, 95.69]

Secondary structure (DSSP, 8-state):
-HHHHHHHHHHHHHHHS-THHHHHHHHHHHH-S--PPPS-TTSPPPHHHHHHHHHHHHHHHHH--------

Radius of gyration: 17.05 Å; chains: 1; bounding box: 34×32×34 Å